Protein AF-A0A0R3XBN6-F1 (afdb_monomer_lite)

Radius of gyration: 30.68 Å; chains: 1; bounding box: 73×40×77 Å

Secondary structure (DSSP, 8-state):
--GGGSTT-EEEEEETTEEEEE-TT-----SSPEEEEEEETTTEEEEEEE----STT----TTEEE-TTS-EEEGGGSSSSS--STT-TTSTT------EEESS-----TT--EEEEEE-SSS-----BBTTT--BGGG-TT-EEEEEETTEEEEEETT-----SS---B-

Structure (mmCIF, N/CA/C/O backbone):
data_AF-A0A0R3XBN6-F1
#
_entry.id   AF-A0A0R3XBN6-F1
#
loop_
_atom_site.group_PDB
_atom_site.id
_atom_site.type_symbol
_atom_site.label_atom_id
_atom_site.label_alt_id
_atom_site.label_comp_id
_atom_site.label_asym_id
_atom_site.label_entity_id
_atom_site.label_seq_id
_atom_site.pdbx_PDB_ins_code
_atom_site.Cartn_x
_atom_site.Cartn_y
_atom_site.Cartn_z
_atom_site.occupancy
_atom_site.B_iso_or_equiv
_atom_site.auth_seq_id
_atom_site.auth_comp_id
_atom_site.auth_asym_id
_atom_site.auth_atom_id
_atom_site.pdbx_PDB_model_num
ATOM 1 N N . MET A 1 1 ? 27.732 -11.065 -41.719 1.00 61.38 1 MET A N 1
ATOM 2 C CA . MET A 1 1 ? 27.052 -10.081 -42.592 1.00 61.38 1 MET A CA 1
ATOM 3 C C . MET A 1 1 ? 27.325 -8.706 -42.017 1.00 61.38 1 MET A C 1
ATOM 5 O O . MET A 1 1 ? 27.314 -8.588 -40.798 1.00 61.38 1 MET A O 1
ATOM 9 N N . LEU A 1 2 ? 27.637 -7.702 -42.837 1.00 69.56 2 LEU A N 1
ATOM 10 C CA . LEU A 1 2 ? 27.894 -6.363 -42.306 1.00 69.56 2 LEU A CA 1
ATOM 11 C C . LEU A 1 2 ? 26.567 -5.689 -41.926 1.00 69.56 2 LEU A C 1
ATOM 13 O O . LEU A 1 2 ? 25.581 -5.818 -42.646 1.00 69.56 2 LEU A O 1
ATOM 17 N N . VAL A 1 3 ? 26.541 -4.949 -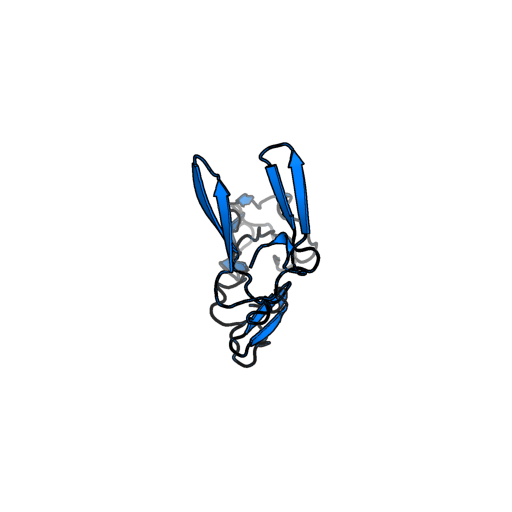40.814 1.00 76.00 3 VAL A N 1
ATOM 18 C CA . VAL A 1 3 ? 25.317 -4.302 -40.295 1.00 76.00 3 VAL A CA 1
ATOM 19 C C . VAL A 1 3 ? 24.716 -3.306 -41.297 1.00 76.00 3 VAL A C 1
ATOM 21 O O . VAL A 1 3 ? 23.505 -3.154 -41.362 1.00 76.00 3 VAL A O 1
ATOM 24 N N . ASN A 1 4 ? 25.540 -2.674 -42.139 1.00 76.44 4 ASN A N 1
ATOM 25 C CA . ASN A 1 4 ? 25.086 -1.768 -43.202 1.00 76.44 4 ASN A CA 1
ATOM 26 C C . ASN A 1 4 ? 24.445 -2.477 -44.411 1.00 76.44 4 ASN A C 1
ATOM 28 O O . ASN A 1 4 ? 23.921 -1.804 -45.294 1.00 76.44 4 ASN A O 1
ATOM 32 N N . GLN A 1 5 ? 24.524 -3.806 -44.480 1.00 81.50 5 GLN A N 1
ATOM 33 C CA . GLN A 1 5 ? 23.892 -4.628 -45.515 1.00 81.50 5 GLN A CA 1
ATOM 34 C C . GLN A 1 5 ? 22.598 -5.284 -45.011 1.00 81.50 5 GLN A C 1
ATOM 36 O O . GLN A 1 5 ? 21.861 -5.872 -45.800 1.00 81.50 5 GLN A O 1
ATOM 41 N N . ASP A 1 6 ? 22.314 -5.198 -43.710 1.00 82.00 6 ASP A N 1
ATOM 42 C CA . ASP A 1 6 ? 21.094 -5.725 -43.112 1.00 82.00 6 ASP A CA 1
ATOM 43 C C . ASP A 1 6 ? 20.013 -4.635 -43.099 1.00 82.00 6 ASP A C 1
ATOM 45 O O . ASP A 1 6 ? 20.129 -3.613 -42.426 1.00 82.00 6 ASP A O 1
ATOM 49 N N . SER A 1 7 ? 18.928 -4.877 -43.840 1.00 84.50 7 SER A N 1
ATOM 50 C CA . SER A 1 7 ? 17.794 -3.950 -43.998 1.00 84.50 7 SER A CA 1
ATOM 51 C C . SER A 1 7 ? 17.049 -3.584 -42.701 1.00 84.50 7 SER A C 1
ATOM 53 O O . SER A 1 7 ? 16.160 -2.723 -42.718 1.00 84.50 7 SER A O 1
ATOM 55 N N . ARG A 1 8 ? 17.358 -4.243 -41.577 1.00 85.06 8 ARG A N 1
ATOM 56 C CA . ARG A 1 8 ? 16.811 -3.914 -40.252 1.00 85.06 8 ARG A CA 1
ATOM 57 C C . ARG A 1 8 ? 17.529 -2.743 -39.595 1.00 85.06 8 ARG A C 1
ATOM 59 O O . ARG A 1 8 ? 16.953 -2.134 -38.696 1.00 85.06 8 ARG A O 1
ATOM 66 N N . PHE A 1 9 ? 18.743 -2.424 -40.030 1.00 87.12 9 PHE A N 1
ATOM 67 C CA . PHE A 1 9 ? 19.590 -1.426 -39.398 1.00 87.12 9 PHE A CA 1
ATOM 68 C C . PHE A 1 9 ? 19.881 -0.258 -40.334 1.00 87.12 9 PHE A C 1
ATOM 70 O O . PHE A 1 9 ? 20.082 -0.410 -41.534 1.00 87.12 9 PHE A O 1
ATOM 77 N N . VAL A 1 10 ? 19.941 0.932 -39.750 1.00 89.12 10 VAL A N 1
ATOM 78 C CA . VAL A 1 10 ? 20.394 2.162 -40.389 1.00 89.12 10 VAL A CA 1
ATOM 79 C C . VAL A 1 10 ? 21.631 2.621 -39.637 1.00 89.12 10 VAL A C 1
ATOM 81 O O . VAL A 1 10 ? 21.590 2.797 -38.421 1.00 89.12 10 VAL A O 1
ATOM 84 N N . VAL A 1 11 ? 22.738 2.795 -40.353 1.00 88.31 11 VAL A N 1
ATOM 85 C CA . VAL A 1 11 ? 24.016 3.213 -39.770 1.00 88.31 11 VAL A CA 1
ATOM 86 C C . VAL A 1 11 ? 24.262 4.675 -40.120 1.00 88.31 11 VAL A C 1
ATOM 88 O O . VAL A 1 11 ? 24.395 5.009 -41.295 1.00 88.31 11 VAL A O 1
ATOM 91 N N . ASN A 1 12 ? 24.354 5.536 -39.108 1.00 87.25 12 ASN A N 1
ATOM 92 C CA . ASN A 1 12 ? 24.669 6.950 -39.267 1.00 87.25 12 ASN A CA 1
ATOM 93 C C . ASN A 1 12 ? 26.053 7.263 -38.683 1.00 87.25 12 ASN A C 1
ATOM 95 O O . ASN A 1 12 ? 26.341 6.916 -37.540 1.00 87.25 12 ASN A O 1
ATOM 99 N N . ARG A 1 13 ? 26.920 7.926 -39.451 1.00 86.31 13 ARG A N 1
ATOM 100 C CA . ARG A 1 13 ? 28.266 8.319 -39.005 1.00 86.31 13 ARG A CA 1
ATOM 101 C C . ARG A 1 13 ? 28.253 9.802 -38.679 1.00 86.31 13 ARG A C 1
ATOM 103 O O . ARG A 1 13 ? 28.305 10.627 -39.582 1.00 86.31 13 ARG A O 1
ATOM 110 N N . LEU A 1 14 ? 28.138 10.124 -37.394 1.00 80.50 14 LEU A N 1
ATOM 111 C CA . LEU A 1 14 ? 28.003 11.508 -36.942 1.00 80.50 14 LEU A CA 1
ATOM 112 C C . LEU A 1 14 ? 29.334 12.263 -37.050 1.00 80.50 14 LEU A C 1
ATOM 114 O O . LEU A 1 14 ? 29.350 13.417 -37.475 1.00 80.50 14 LEU A O 1
ATOM 118 N N . ARG A 1 15 ? 30.444 11.615 -36.668 1.00 85.06 15 ARG A N 1
ATOM 119 C CA . ARG A 1 15 ? 31.809 12.173 -36.656 1.00 85.06 15 ARG A CA 1
ATOM 120 C C . ARG A 1 15 ? 32.847 11.060 -36.850 1.00 85.06 15 ARG A C 1
ATOM 122 O O . ARG A 1 15 ? 32.518 9.875 -36.838 1.00 85.06 15 ARG A O 1
ATOM 129 N N . THR A 1 16 ? 34.116 11.420 -37.028 1.00 79.62 16 THR A N 1
ATOM 130 C CA . THR A 1 16 ? 35.230 10.461 -37.102 1.00 79.62 16 THR A CA 1
ATOM 131 C C . THR A 1 16 ? 35.314 9.632 -35.816 1.00 79.62 16 THR A C 1
ATOM 133 O O . THR A 1 16 ? 35.493 10.182 -34.737 1.00 79.62 16 THR A O 1
ATOM 136 N N . GLY A 1 17 ? 35.175 8.308 -35.935 1.00 74.38 17 GLY A N 1
ATOM 137 C CA . GLY A 1 17 ? 35.202 7.374 -34.799 1.00 74.38 17 GLY A CA 1
ATOM 138 C C . GLY A 1 17 ? 33.850 7.134 -34.115 1.00 74.38 17 GLY A C 1
ATOM 139 O O . GLY A 1 17 ? 33.748 6.214 -33.312 1.00 74.38 17 GLY A O 1
ATOM 140 N N . GLU A 1 18 ? 32.803 7.885 -34.470 1.00 79.25 18 GLU A N 1
ATOM 141 C CA . GLU A 1 18 ? 31.473 7.753 -33.871 1.00 79.25 18 GLU A CA 1
ATOM 142 C C . GLU A 1 18 ? 30.442 7.313 -34.916 1.00 79.25 18 GLU A C 1
ATOM 144 O O . GLU A 1 18 ? 30.216 7.972 -35.937 1.00 79.25 18 GLU A O 1
ATOM 149 N N . MET A 1 19 ? 29.793 6.181 -34.651 1.00 80.44 19 MET A N 1
ATOM 150 C CA . MET A 1 19 ? 28.703 5.671 -35.471 1.00 80.44 19 MET A CA 1
ATOM 151 C C . MET A 1 19 ? 27.520 5.274 -34.596 1.00 80.44 19 MET A C 1
ATOM 153 O O . MET A 1 19 ? 27.689 4.669 -33.540 1.00 80.44 19 MET A O 1
ATOM 157 N N . VAL A 1 20 ? 26.321 5.594 -35.068 1.00 85.38 20 VAL A N 1
ATOM 158 C CA . VAL A 1 20 ? 25.052 5.239 -34.441 1.00 85.38 20 VAL A CA 1
ATOM 159 C C . VAL A 1 20 ? 24.365 4.212 -35.323 1.00 85.38 20 VAL A C 1
ATOM 161 O O . VAL A 1 20 ? 24.181 4.433 -36.520 1.00 85.38 20 VAL A O 1
ATOM 164 N N . ILE A 1 21 ? 24.001 3.081 -34.731 1.00 87.12 21 ILE A N 1
ATOM 165 C CA . ILE A 1 21 ? 23.272 2.007 -35.399 1.00 87.12 21 ILE A CA 1
ATOM 166 C C . ILE A 1 21 ? 21.851 2.018 -34.842 1.00 87.12 21 ILE A C 1
ATOM 168 O O . ILE A 1 21 ? 21.649 1.790 -33.652 1.00 87.12 21 ILE A O 1
ATOM 172 N N . THR A 1 22 ? 20.872 2.263 -35.706 1.00 85.00 22 THR A N 1
ATOM 173 C CA . THR A 1 22 ? 19.458 2.354 -35.330 1.00 85.00 22 THR A CA 1
ATOM 174 C C . THR A 1 22 ? 18.670 1.248 -36.012 1.00 85.00 22 THR A C 1
ATOM 176 O O . THR A 1 22 ? 18.827 1.033 -37.209 1.00 85.00 22 THR A O 1
ATOM 179 N N . ALA A 1 23 ? 17.777 0.577 -35.284 1.00 87.06 23 ALA A N 1
ATOM 180 C CA . ALA A 1 23 ? 16.785 -0.329 -35.862 1.00 87.06 23 ALA A CA 1
ATOM 181 C C . ALA A 1 23 ? 15.410 0.370 -35.898 1.00 87.06 23 ALA A C 1
ATOM 183 O O . ALA A 1 23 ? 14.648 0.262 -34.938 1.00 87.06 23 ALA A O 1
ATOM 184 N N . PRO A 1 24 ? 15.072 1.129 -36.961 1.00 83.38 24 PRO A N 1
ATOM 185 C CA . PRO A 1 24 ? 13.916 2.038 -36.960 1.00 83.38 24 PRO A CA 1
ATOM 186 C C . PRO A 1 24 ? 12.559 1.329 -36.875 1.00 83.38 24 PRO A C 1
ATOM 188 O O . PRO A 1 24 ? 11.577 1.929 -36.456 1.00 83.38 24 PRO A O 1
ATOM 191 N N . ARG A 1 25 ? 12.496 0.053 -37.268 1.00 83.81 25 ARG A N 1
ATOM 192 C CA . ARG A 1 25 ? 11.290 -0.787 -37.177 1.00 83.81 25 ARG A CA 1
ATOM 193 C C . ARG A 1 25 ? 11.339 -1.755 -35.991 1.00 83.81 25 ARG A C 1
ATOM 195 O O . ARG A 1 25 ? 10.543 -2.686 -35.929 1.00 83.81 25 ARG A O 1
ATOM 202 N N . GLY A 1 26 ? 12.290 -1.554 -35.079 1.00 75.81 26 GLY A N 1
ATOM 203 C CA . GLY A 1 26 ? 12.612 -2.514 -34.036 1.00 75.81 26 GLY A CA 1
ATOM 204 C C . GLY A 1 26 ? 13.298 -3.764 -34.586 1.00 75.81 26 GLY A C 1
ATOM 205 O O . GLY A 1 26 ? 13.528 -3.920 -35.788 1.00 75.81 26 GLY A O 1
ATOM 206 N N . LEU A 1 27 ? 13.654 -4.658 -33.673 1.00 81.69 27 LEU A N 1
ATOM 207 C CA . LEU A 1 27 ? 14.233 -5.954 -33.987 1.00 81.69 27 LEU A CA 1
ATOM 208 C C . LEU A 1 27 ? 13.232 -7.047 -33.618 1.00 81.69 27 LEU A C 1
ATOM 210 O O . LEU A 1 27 ? 12.520 -6.897 -32.623 1.00 81.69 27 LEU A O 1
ATOM 214 N N . PRO A 1 28 ? 13.160 -8.138 -34.400 1.00 74.12 28 PRO A N 1
ATOM 215 C CA . PRO A 1 28 ? 12.353 -9.277 -34.009 1.00 74.12 28 PRO A CA 1
ATOM 216 C C . PRO A 1 28 ? 12.866 -9.795 -32.670 1.00 74.12 28 PRO A C 1
ATOM 218 O O . PRO A 1 28 ? 14.074 -9.831 -32.421 1.00 74.12 28 PRO A O 1
ATOM 221 N N . ALA A 1 29 ? 11.936 -10.175 -31.811 1.00 68.62 29 ALA A N 1
ATOM 222 C CA . ALA A 1 29 ? 12.279 -10.824 -30.569 1.00 68.62 29 ALA A CA 1
ATOM 223 C C . ALA A 1 29 ? 12.864 -12.210 -30.838 1.00 68.62 29 ALA A C 1
ATOM 225 O O . ALA A 1 29 ? 12.328 -12.969 -31.642 1.00 68.62 29 ALA A O 1
ATOM 226 N N . GLN A 1 30 ? 13.976 -12.501 -30.174 1.00 65.31 30 GLN A N 1
ATOM 227 C CA . GLN A 1 30 ? 14.747 -13.725 -30.339 1.00 65.31 30 GLN A CA 1
ATOM 228 C C . GLN A 1 30 ? 15.108 -14.256 -28.952 1.00 65.31 30 GLN A C 1
ATOM 230 O O . GLN A 1 30 ? 15.420 -13.482 -28.046 1.00 65.31 30 GLN A O 1
ATOM 235 N N . ASN A 1 31 ? 15.099 -15.580 -28.786 1.00 58.53 31 ASN A N 1
ATOM 236 C CA . ASN A 1 31 ? 15.528 -16.214 -27.533 1.00 58.53 31 ASN A CA 1
ATOM 237 C C . ASN A 1 31 ? 17.047 -16.116 -27.311 1.00 58.53 31 ASN A C 1
ATOM 239 O O . ASN A 1 31 ? 17.517 -16.296 -26.190 1.00 58.53 31 ASN A O 1
ATOM 243 N N . GLU A 1 32 ? 17.803 -15.802 -28.362 1.00 72.56 32 GLU A N 1
ATOM 244 C CA . GLU A 1 32 ? 19.254 -15.646 -28.335 1.00 72.56 32 GLU A CA 1
ATOM 245 C C . GLU A 1 32 ? 19.644 -14.185 -28.574 1.00 72.56 32 GLU A C 1
ATOM 247 O O . GLU A 1 32 ? 18.996 -13.460 -29.336 1.00 72.56 32 GLU A O 1
ATOM 252 N N . ALA A 1 33 ? 20.708 -13.737 -27.903 1.00 75.94 33 ALA A N 1
ATOM 253 C CA . ALA A 1 33 ? 21.194 -12.371 -28.036 1.00 75.94 33 ALA A CA 1
ATOM 254 C C . ALA A 1 33 ? 21.837 -12.162 -29.414 1.00 75.94 33 ALA A C 1
ATOM 256 O O . ALA A 1 33 ? 22.743 -12.894 -29.809 1.00 75.94 33 ALA A O 1
ATOM 257 N N . LEU A 1 34 ? 21.414 -11.116 -30.121 1.00 81.94 34 LEU A N 1
ATOM 258 C CA . LEU A 1 34 ? 22.080 -10.662 -31.333 1.00 81.94 34 LEU A CA 1
ATOM 259 C C . LEU A 1 34 ? 23.409 -10.002 -30.956 1.00 81.94 34 LEU A C 1
ATOM 261 O O . LEU A 1 34 ? 23.428 -9.026 -30.209 1.00 81.94 34 LEU A O 1
ATOM 265 N N . LEU A 1 35 ? 24.515 -10.506 -31.491 1.00 82.25 35 LEU A N 1
ATOM 266 C CA . LEU A 1 35 ? 25.844 -9.947 -31.262 1.00 82.25 35 LEU A CA 1
ATOM 267 C C . LEU A 1 35 ? 26.222 -9.007 -32.411 1.00 82.25 35 LEU A C 1
ATOM 269 O O . LEU A 1 35 ? 26.170 -9.391 -33.579 1.00 82.25 35 LEU A O 1
ATOM 273 N N . ILE A 1 36 ? 26.599 -7.774 -32.080 1.00 85.38 36 ILE A N 1
ATOM 274 C CA . ILE A 1 36 ? 27.092 -6.768 -33.023 1.00 85.38 36 ILE A CA 1
ATOM 275 C C . ILE A 1 36 ? 28.571 -6.534 -32.737 1.00 85.38 36 ILE A C 1
ATOM 277 O O . ILE A 1 36 ? 28.934 -6.054 -31.664 1.00 85.38 36 ILE A O 1
ATOM 281 N N . GLU A 1 37 ? 29.420 -6.851 -33.708 1.00 84.06 37 GLU A N 1
ATOM 282 C CA . GLU A 1 37 ? 30.865 -6.669 -33.603 1.00 84.06 37 GLU A CA 1
ATOM 283 C C . GLU A 1 37 ? 31.299 -5.327 -34.203 1.00 84.06 37 GLU A C 1
ATOM 285 O O . GLU A 1 37 ? 31.062 -5.028 -35.375 1.00 84.06 37 GLU A O 1
ATOM 290 N N . CYS A 1 38 ? 31.979 -4.525 -33.393 1.00 82.62 38 CYS A N 1
ATOM 291 C CA . CYS A 1 38 ? 32.638 -3.289 -33.783 1.00 82.62 38 CYS A CA 1
ATOM 292 C C . CYS A 1 38 ? 34.145 -3.541 -33.862 1.00 82.62 38 CYS A C 1
ATOM 294 O O . CYS A 1 38 ? 34.788 -3.796 -32.844 1.00 82.62 38 CYS A O 1
ATOM 296 N N . PHE A 1 39 ? 34.716 -3.466 -35.063 1.00 83.56 39 PHE A N 1
ATOM 297 C CA . PHE A 1 39 ? 36.147 -3.665 -35.282 1.00 83.56 39 PHE A CA 1
ATOM 298 C C . PHE A 1 39 ? 36.907 -2.334 -35.283 1.00 83.56 39 PHE A C 1
ATOM 300 O O . PHE A 1 39 ? 36.620 -1.456 -36.101 1.00 83.56 39 PHE A O 1
ATOM 307 N N . PHE A 1 40 ? 37.908 -2.212 -34.408 1.00 79.38 40 PHE A N 1
ATOM 308 C CA . PHE A 1 40 ? 38.837 -1.087 -34.364 1.00 79.38 40 PHE A CA 1
ATOM 309 C C . PHE A 1 40 ? 40.225 -1.571 -34.813 1.00 79.38 40 PHE A C 1
ATOM 311 O O . PHE A 1 40 ? 40.828 -2.383 -34.108 1.00 79.38 40 PHE A O 1
ATOM 318 N N . PRO A 1 41 ? 40.769 -1.079 -35.946 1.00 77.25 41 PRO A N 1
ATOM 319 C CA . PRO A 1 41 ? 42.004 -1.604 -36.541 1.00 77.25 41 PRO A CA 1
ATOM 320 C C . PRO A 1 41 ? 43.201 -1.683 -35.585 1.00 77.25 41 PRO A C 1
ATOM 322 O O . PRO A 1 41 ? 44.021 -2.586 -35.714 1.00 77.25 41 PRO A O 1
ATOM 325 N N . ASN A 1 42 ? 43.270 -0.766 -34.615 1.00 80.50 42 ASN A N 1
ATOM 326 C CA . ASN A 1 42 ? 44.387 -0.641 -33.676 1.00 80.50 42 ASN A CA 1
ATOM 327 C C . ASN A 1 42 ? 44.036 -1.046 -32.230 1.00 80.50 42 ASN A C 1
ATOM 329 O O . ASN A 1 42 ? 44.928 -1.134 -31.395 1.00 80.50 42 ASN A O 1
ATOM 333 N N . GLU A 1 43 ? 42.757 -1.271 -31.914 1.00 78.69 43 GLU A N 1
ATOM 334 C CA . GLU A 1 43 ? 42.266 -1.457 -30.530 1.00 78.69 43 GLU A CA 1
ATOM 335 C C . GLU A 1 43 ? 41.492 -2.778 -30.334 1.00 78.69 43 GLU A C 1
ATOM 337 O O . GLU A 1 43 ? 41.020 -3.100 -29.232 1.00 78.69 43 GLU A O 1
ATOM 342 N N . GLY A 1 44 ? 41.384 -3.566 -31.409 1.00 80.25 44 GLY A N 1
ATOM 343 C CA . GLY A 1 44 ? 40.714 -4.860 -31.444 1.00 80.25 44 GLY A CA 1
ATOM 344 C C . GLY A 1 44 ? 39.202 -4.760 -31.644 1.00 80.25 44 GLY A C 1
ATOM 345 O O . GLY A 1 44 ? 38.651 -3.713 -31.978 1.00 80.25 44 GLY A O 1
ATOM 346 N N . THR A 1 45 ? 38.511 -5.879 -31.449 1.00 83.75 45 THR A N 1
ATOM 347 C CA . THR A 1 45 ? 37.053 -5.961 -31.607 1.00 83.75 45 THR A CA 1
ATOM 348 C C . THR A 1 45 ? 36.350 -5.679 -30.278 1.00 83.75 45 THR A C 1
ATOM 350 O O . THR A 1 45 ? 36.833 -6.048 -29.204 1.00 83.75 45 THR A O 1
ATOM 353 N N . ARG A 1 46 ? 35.196 -5.017 -30.332 1.00 84.81 46 ARG A N 1
ATOM 354 C CA . ARG A 1 46 ? 34.241 -4.886 -29.223 1.00 84.81 46 ARG A CA 1
ATOM 355 C C . ARG A 1 46 ? 32.905 -5.470 -29.653 1.00 84.81 46 ARG A C 1
ATOM 357 O O . ARG A 1 46 ? 32.539 -5.344 -30.815 1.00 84.81 46 ARG A O 1
ATOM 364 N N . ILE A 1 47 ? 32.186 -6.097 -28.730 1.00 82.69 47 ILE A N 1
ATOM 365 C CA . ILE A 1 47 ? 30.923 -6.777 -29.030 1.00 82.69 47 ILE A CA 1
ATOM 366 C C . ILE A 1 47 ? 29.815 -6.150 -28.193 1.00 82.69 47 ILE A C 1
ATOM 368 O O . ILE A 1 47 ? 29.932 -6.069 -26.972 1.00 82.69 47 ILE A O 1
ATOM 372 N N . ALA A 1 48 ? 28.742 -5.722 -28.849 1.00 80.56 48 ALA A N 1
ATOM 373 C CA . ALA A 1 48 ? 27.495 -5.332 -28.207 1.00 80.56 48 ALA A CA 1
ATOM 374 C C . ALA A 1 48 ? 26.489 -6.486 -28.310 1.00 80.56 48 ALA A C 1
ATOM 376 O O . ALA A 1 48 ? 26.248 -6.999 -29.402 1.00 80.56 48 ALA A O 1
ATOM 377 N N . SER A 1 49 ? 25.900 -6.900 -27.187 1.00 81.69 49 SER A N 1
ATOM 378 C CA . SER A 1 49 ? 24.859 -7.930 -27.139 1.00 81.69 49 SER A CA 1
ATOM 379 C C . SER A 1 49 ? 23.472 -7.296 -27.023 1.00 81.69 49 SER A C 1
ATOM 381 O O . SER A 1 49 ? 23.190 -6.518 -26.114 1.00 81.69 49 SER A O 1
ATOM 383 N N . VAL A 1 50 ? 22.588 -7.629 -27.960 1.00 78.12 50 VAL A N 1
ATOM 384 C CA . VAL A 1 50 ? 21.229 -7.091 -28.056 1.00 78.12 50 VAL A CA 1
ATOM 385 C C . VAL A 1 50 ? 20.240 -8.246 -27.951 1.00 78.12 50 VAL A C 1
ATOM 387 O O . VAL A 1 50 ? 20.025 -8.987 -28.907 1.00 78.12 50 VAL A O 1
ATOM 390 N N . LEU A 1 51 ? 19.634 -8.416 -26.777 1.00 74.38 51 LEU A N 1
ATOM 391 C CA . LEU A 1 51 ? 18.577 -9.402 -26.552 1.00 74.38 51 LEU A CA 1
ATOM 392 C C . LEU A 1 51 ? 17.215 -8.709 -26.588 1.00 74.38 51 LEU A C 1
ATOM 394 O O . LEU A 1 51 ? 16.942 -7.831 -25.771 1.00 74.38 51 LEU A O 1
ATOM 398 N N . ILE A 1 52 ? 16.346 -9.139 -27.500 1.00 74.56 52 ILE A N 1
ATOM 399 C CA . ILE A 1 52 ? 14.979 -8.629 -27.602 1.00 74.56 52 ILE A CA 1
ATOM 400 C C . ILE A 1 52 ? 14.035 -9.729 -27.141 1.00 74.56 52 ILE A C 1
ATOM 402 O O . ILE A 1 52 ? 13.844 -10.722 -27.836 1.00 74.56 52 ILE A O 1
ATOM 406 N N . LYS A 1 53 ? 13.448 -9.558 -25.958 1.00 68.75 53 LYS A N 1
ATOM 407 C CA . LYS A 1 53 ? 12.432 -10.478 -25.447 1.00 68.75 53 LYS A CA 1
ATOM 408 C C . LYS A 1 53 ? 11.076 -10.090 -26.026 1.00 68.75 53 LYS A C 1
ATOM 410 O O . LYS A 1 53 ? 10.670 -8.935 -25.925 1.00 68.75 53 LYS A O 1
ATOM 415 N N . THR A 1 54 ? 10.365 -11.051 -26.613 1.00 55.94 54 THR A N 1
ATOM 416 C CA . THR A 1 54 ? 8.948 -10.879 -26.943 1.00 55.94 54 THR A CA 1
ATOM 417 C C . THR A 1 54 ? 8.211 -10.636 -25.634 1.00 55.94 54 THR A C 1
ATOM 419 O O . THR A 1 54 ? 8.217 -11.499 -24.759 1.00 55.94 54 THR A O 1
ATOM 422 N N . THR A 1 55 ? 7.474 -9.537 -25.528 1.00 57.97 55 THR A N 1
ATOM 423 C CA . THR A 1 55 ? 6.366 -9.431 -24.565 1.00 57.97 55 THR A CA 1
ATOM 424 C C . THR A 1 55 ? 5.203 -10.381 -24.911 1.00 57.97 55 THR A C 1
ATOM 426 O O . THR A 1 55 ? 4.224 -10.454 -24.185 1.00 57.97 55 THR A O 1
ATOM 429 N N . ALA A 1 56 ? 5.325 -11.208 -25.957 1.00 51.66 56 ALA A N 1
ATOM 430 C CA . ALA A 1 56 ? 4.451 -12.346 -26.274 1.00 51.66 56 ALA A CA 1
ATOM 431 C C . ALA A 1 56 ? 4.780 -13.617 -25.454 1.00 51.66 56 ALA A C 1
ATOM 433 O O . ALA A 1 5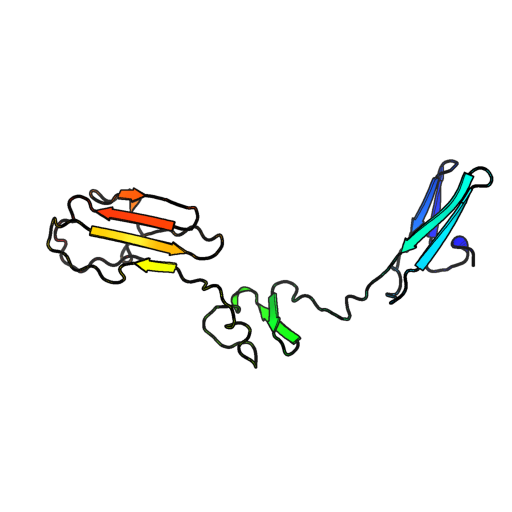6 ? 4.856 -14.723 -25.977 1.00 51.66 56 ALA A O 1
ATOM 434 N N . GLY A 1 57 ? 5.005 -13.436 -24.156 1.00 50.53 57 GLY A N 1
ATOM 435 C CA . GLY A 1 57 ? 5.088 -14.508 -23.154 1.00 50.53 57 GLY A CA 1
ATOM 436 C C . GLY A 1 57 ? 4.663 -14.052 -21.756 1.00 50.53 57 GLY A C 1
ATOM 437 O O . GLY A 1 57 ? 4.537 -14.862 -20.843 1.00 50.53 57 GLY A O 1
ATOM 438 N N . VAL A 1 58 ? 4.416 -12.754 -21.591 1.00 48.88 58 VAL A N 1
ATOM 439 C CA . VAL A 1 58 ? 3.836 -12.131 -20.410 1.00 48.88 58 VAL A CA 1
ATOM 440 C C . VAL A 1 58 ? 3.171 -10.876 -20.959 1.00 48.88 58 VAL A C 1
ATOM 442 O O . VAL A 1 58 ? 3.878 -9.922 -21.257 1.00 48.88 58 VAL A O 1
ATOM 445 N N . ILE A 1 59 ? 1.849 -10.879 -21.150 1.00 53.66 59 ILE A N 1
ATOM 446 C CA . ILE A 1 59 ? 1.104 -9.619 -21.084 1.00 53.66 59 ILE A CA 1
ATOM 447 C C . ILE A 1 59 ? 1.184 -9.272 -19.599 1.00 53.66 59 ILE A C 1
ATOM 449 O O . ILE A 1 59 ? 0.556 -9.972 -18.800 1.00 53.66 59 ILE A O 1
ATOM 453 N N . PRO A 1 60 ? 2.019 -8.308 -19.170 1.00 58.00 60 PRO A N 1
ATOM 454 C CA . PRO A 1 60 ? 1.841 -7.784 -17.832 1.00 58.00 60 PRO A CA 1
ATOM 455 C C . PRO A 1 60 ? 0.457 -7.152 -17.882 1.00 58.00 60 PRO A C 1
ATOM 457 O O . PRO A 1 60 ? 0.163 -6.410 -18.822 1.00 58.00 60 PRO A O 1
ATOM 460 N N . CYS A 1 61 ? -0.425 -7.509 -16.955 1.00 66.62 61 CYS A N 1
ATOM 461 C CA . CYS A 1 61 ? -1.700 -6.824 -16.850 1.00 66.62 61 CYS A CA 1
ATOM 462 C C . CYS A 1 61 ? -1.361 -5.331 -16.724 1.00 66.62 61 CYS A C 1
ATOM 464 O O . CYS A 1 61 ? -0.748 -4.938 -15.733 1.00 66.62 61 CYS A O 1
ATOM 466 N N . LEU A 1 62 ? -1.625 -4.556 -17.791 1.00 61.50 62 LEU A N 1
ATOM 467 C CA . LEU A 1 62 ? -1.050 -3.217 -18.008 1.00 61.50 62 LEU A CA 1
ATOM 468 C C . LEU A 1 62 ? -1.268 -2.307 -16.793 1.00 61.50 62 LEU A C 1
ATOM 470 O O . LEU A 1 62 ? -0.409 -1.491 -16.498 1.00 61.50 62 LEU A O 1
ATOM 474 N N . GLU A 1 63 ? -2.373 -2.536 -16.080 1.00 58.03 63 GLU A N 1
ATOM 475 C CA . GLU A 1 63 ? -2.769 -1.912 -14.816 1.00 58.03 63 GLU A CA 1
ATOM 476 C C . GLU A 1 63 ? -3.516 -2.955 -13.939 1.00 58.03 63 GLU A C 1
ATOM 478 O O . GLU A 1 63 ? -4.671 -2.754 -13.557 1.00 58.03 63 GLU A O 1
ATOM 483 N N . GLY A 1 64 ? -2.941 -4.146 -13.698 1.00 69.56 64 GLY A N 1
ATOM 484 C CA . GLY A 1 64 ? -3.718 -5.240 -13.087 1.00 69.56 64 GLY A CA 1
ATOM 485 C C . GLY A 1 64 ? -2.956 -6.375 -12.406 1.00 69.56 64 GLY A C 1
ATOM 486 O O . GLY A 1 64 ? -1.727 -6.413 -12.390 1.00 69.56 64 GLY A O 1
ATOM 487 N N . PHE A 1 65 ? -3.714 -7.323 -11.852 1.00 77.25 65 PHE A N 1
ATOM 488 C CA . PHE A 1 65 ? -3.206 -8.550 -11.236 1.00 77.25 65 PHE A CA 1
ATOM 489 C C . PHE A 1 65 ? -3.442 -9.752 -12.155 1.00 77.25 65 PHE A C 1
ATOM 491 O O . PHE A 1 65 ? -4.473 -9.847 -12.822 1.00 77.25 65 PHE A O 1
ATOM 498 N N . ARG A 1 66 ? -2.468 -10.668 -12.198 1.00 81.62 66 ARG A N 1
ATOM 499 C CA . ARG A 1 66 ? -2.518 -11.875 -13.027 1.00 81.62 66 ARG A CA 1
ATOM 500 C C . ARG A 1 66 ? -2.867 -13.089 -12.170 1.00 81.62 66 ARG A C 1
ATOM 502 O O . ARG A 1 66 ? -2.093 -13.454 -11.287 1.00 81.62 66 ARG A O 1
ATOM 509 N N . CYS A 1 67 ? -3.981 -13.730 -12.495 1.00 83.06 67 CYS A N 1
ATOM 510 C CA . CYS A 1 67 ? -4.428 -14.982 -11.893 1.00 83.06 67 CYS A CA 1
ATOM 511 C C . CYS A 1 67 ? -3.536 -16.164 -12.323 1.00 83.06 67 CYS A C 1
ATOM 513 O O . CYS A 1 67 ? -2.764 -16.059 -13.287 1.00 83.06 67 CYS A O 1
ATOM 515 N N . SER A 1 68 ? -3.635 -17.315 -11.647 1.00 80.56 68 SER A N 1
ATOM 516 C CA . SER A 1 68 ? -2.789 -18.477 -11.982 1.00 80.56 68 SER A CA 1
ATOM 517 C C . SER A 1 68 ? -3.126 -19.100 -13.343 1.00 80.56 68 SER A C 1
ATOM 519 O O . SER A 1 68 ? -2.238 -19.621 -14.021 1.00 80.56 68 SER A O 1
ATOM 521 N N . ASP A 1 69 ? -4.380 -18.972 -13.781 1.00 77.75 69 ASP A N 1
ATOM 522 C CA . ASP A 1 69 ? -4.873 -19.384 -15.100 1.00 77.75 69 ASP A CA 1
ATOM 523 C C . ASP A 1 69 ? -4.414 -18.449 -16.237 1.00 77.75 69 ASP A C 1
ATOM 525 O O . ASP A 1 69 ? -4.607 -18.738 -17.418 1.00 77.75 69 ASP A O 1
ATOM 529 N N . GLY A 1 70 ? -3.757 -17.338 -15.890 1.00 74.88 70 GLY A N 1
ATOM 530 C CA . GLY A 1 70 ? -3.248 -16.347 -16.826 1.00 74.88 70 GLY A CA 1
ATOM 531 C C . GLY A 1 70 ? -4.246 -15.259 -17.209 1.00 74.88 70 GLY A C 1
ATOM 532 O O . GLY A 1 70 ? -3.877 -14.393 -18.006 1.00 74.88 70 GLY A O 1
ATOM 533 N N . SER A 1 71 ? -5.456 -15.266 -16.643 1.00 80.44 71 SER A N 1
ATOM 534 C CA . SER A 1 71 ? -6.395 -14.154 -16.771 1.00 80.44 71 SER A CA 1
ATOM 535 C C . SER A 1 71 ? -5.881 -12.906 -16.038 1.00 80.44 71 SER A C 1
ATOM 537 O O . SER A 1 71 ? -5.080 -12.984 -15.101 1.00 80.44 71 SER A O 1
ATOM 539 N N . CYS A 1 72 ? -6.297 -11.734 -16.522 1.00 82.19 72 CYS A N 1
ATOM 540 C CA . CYS A 1 72 ? -5.976 -10.448 -15.915 1.00 82.19 72 CYS A CA 1
ATOM 541 C C . CYS A 1 72 ? -7.240 -9.843 -15.324 1.00 82.19 72 CYS A C 1
ATOM 543 O O . CYS A 1 72 ? -8.243 -9.693 -16.022 1.00 82.19 72 CYS A O 1
ATOM 545 N N . ILE A 1 73 ? -7.135 -9.427 -14.073 1.00 79.94 73 ILE A N 1
ATOM 546 C CA . ILE A 1 73 ? -8.127 -8.603 -13.395 1.00 79.94 73 ILE A CA 1
ATOM 547 C C . ILE A 1 73 ? -7.529 -7.224 -13.135 1.00 79.94 73 ILE A C 1
ATOM 549 O O . ILE A 1 73 ? -6.309 -7.030 -13.183 1.00 79.94 73 ILE A O 1
ATOM 553 N N . SER A 1 74 ? -8.385 -6.248 -12.871 1.00 77.62 74 SER A N 1
ATOM 554 C CA . SER A 1 74 ? -7.932 -4.905 -12.520 1.00 77.62 74 SER A CA 1
ATOM 555 C C . SER A 1 74 ? -7.195 -4.916 -11.180 1.00 77.62 74 SER A C 1
ATOM 557 O O . SER A 1 74 ? -7.452 -5.756 -10.324 1.00 77.62 74 SER A O 1
ATOM 559 N N . SER A 1 75 ? -6.294 -3.962 -10.957 1.00 70.31 75 SER A N 1
ATOM 560 C CA . SER A 1 75 ? -5.543 -3.868 -9.695 1.00 70.31 75 SER A CA 1
ATOM 561 C C . SER A 1 75 ? -6.445 -3.705 -8.463 1.00 70.31 75 SER A C 1
ATOM 563 O O . SER A 1 75 ? -6.117 -4.225 -7.402 1.00 70.31 75 SER A O 1
ATOM 565 N N . TRP A 1 76 ? -7.597 -3.043 -8.620 1.00 66.69 76 TRP A N 1
ATOM 566 C CA . TRP A 1 76 ? -8.613 -2.862 -7.576 1.00 66.69 76 TRP A CA 1
ATOM 567 C C . TRP A 1 76 ? -9.452 -4.113 -7.287 1.00 66.69 76 TRP A C 1
ATOM 569 O O . TRP A 1 76 ? -10.122 -4.138 -6.268 1.00 66.69 76 TRP A O 1
ATOM 579 N N . GLN A 1 77 ? -9.410 -5.123 -8.160 1.00 77.06 77 GLN A N 1
ATOM 580 C CA . GLN A 1 77 ? -10.107 -6.408 -7.994 1.00 77.06 77 GLN A CA 1
ATOM 581 C C . GLN A 1 77 ? -9.278 -7.424 -7.200 1.00 77.06 77 GLN A C 1
ATOM 583 O O . GLN A 1 77 ? -9.676 -8.563 -7.024 1.00 77.06 77 GLN A O 1
ATOM 588 N N . ARG A 1 78 ? -8.070 -7.051 -6.771 1.00 78.75 78 ARG A N 1
ATOM 589 C CA . ARG A 1 78 ? -7.245 -7.894 -5.913 1.00 78.75 78 ARG A CA 1
ATOM 590 C C . ARG A 1 78 ? -7.521 -7.537 -4.456 1.00 78.75 78 ARG A C 1
ATOM 592 O O . ARG A 1 78 ? -7.327 -6.379 -4.085 1.00 78.75 78 ARG A O 1
ATOM 599 N N . CYS A 1 79 ? -7.843 -8.523 -3.623 1.00 74.50 79 CYS A N 1
ATOM 600 C CA . CYS A 1 79 ? -8.177 -8.337 -2.209 1.00 74.50 79 CYS A CA 1
ATOM 601 C C . CYS A 1 79 ? -9.430 -7.475 -1.980 1.00 74.50 79 CYS A C 1
ATOM 603 O O . CYS A 1 79 ? -9.496 -6.753 -0.980 1.00 74.50 79 CYS A O 1
ATOM 605 N N . ASP A 1 80 ? -10.394 -7.514 -2.902 1.00 73.75 80 ASP A N 1
ATOM 606 C CA . ASP A 1 80 ? -11.645 -6.751 -2.810 1.00 73.75 80 ASP A CA 1
ATOM 607 C C . ASP A 1 80 ? -12.771 -7.541 -2.113 1.00 73.75 80 ASP A C 1
ATOM 609 O O . ASP A 1 80 ? -13.861 -7.016 -1.865 1.00 73.75 80 ASP A O 1
ATOM 613 N N . GLY A 1 81 ? -12.487 -8.792 -1.733 1.00 69.31 81 GLY A N 1
ATOM 614 C CA . GLY A 1 81 ? -13.422 -9.695 -1.075 1.00 69.31 81 GLY A CA 1
ATOM 615 C C . GLY A 1 81 ? -14.360 -10.430 -2.036 1.00 69.31 81 GLY A C 1
ATOM 616 O O . GLY A 1 81 ? -15.231 -11.169 -1.565 1.00 69.31 81 GLY A O 1
ATOM 617 N N . GLN A 1 82 ? -14.206 -10.260 -3.353 1.00 77.31 82 GLN A N 1
ATOM 618 C CA . GLN A 1 82 ? -14.895 -11.029 -4.383 1.00 77.31 82 GLN A CA 1
ATOM 619 C C . GLN A 1 82 ? -13.907 -11.915 -5.136 1.00 77.31 82 GLN A C 1
ATOM 621 O O . GLN A 1 82 ? -12.830 -11.502 -5.529 1.00 77.31 82 GLN A O 1
ATOM 626 N N . VAL A 1 83 ? -14.302 -13.161 -5.391 1.00 81.56 83 VAL A N 1
ATOM 627 C CA . VAL A 1 83 ? -13.498 -14.066 -6.216 1.00 81.56 83 VAL A CA 1
ATOM 628 C C . VAL A 1 83 ? -13.677 -13.674 -7.684 1.00 81.56 83 VAL A C 1
ATOM 630 O O . VAL A 1 83 ? -14.704 -13.979 -8.297 1.00 81.56 83 VAL A O 1
ATOM 633 N N . ASN A 1 84 ? -12.696 -12.973 -8.244 1.00 82.56 84 ASN A N 1
ATOM 634 C CA . ASN A 1 84 ? -12.607 -12.607 -9.654 1.00 82.56 84 ASN A CA 1
ATOM 635 C C . ASN A 1 84 ? -11.671 -13.537 -10.444 1.00 82.56 84 ASN A C 1
ATOM 637 O O . ASN A 1 84 ? -11.919 -13.753 -11.633 1.00 82.56 84 ASN A O 1
ATOM 641 N N . CYS A 1 85 ? -10.650 -14.132 -9.819 1.00 83.38 85 CYS A N 1
ATOM 642 C CA . CYS A 1 85 ? -9.895 -15.230 -10.426 1.00 83.38 85 CYS A CA 1
ATOM 643 C C . CYS A 1 85 ? -10.663 -16.557 -10.314 1.00 83.38 85 CYS A C 1
ATOM 645 O O . CYS A 1 85 ? -11.272 -16.852 -9.289 1.00 83.38 85 CYS A O 1
ATOM 647 N N . ALA A 1 86 ? -10.569 -17.426 -11.328 1.00 84.50 86 ALA A N 1
ATOM 648 C CA . ALA A 1 86 ? -11.229 -18.740 -11.314 1.00 84.50 86 ALA A CA 1
ATOM 649 C C . ALA A 1 86 ? -10.776 -19.652 -10.154 1.00 84.50 86 ALA A C 1
ATOM 651 O O . ALA A 1 86 ? -11.508 -20.548 -9.735 1.00 84.50 86 ALA A O 1
ATOM 652 N N . ASP A 1 87 ? -9.567 -19.425 -9.645 1.00 81.69 87 ASP A N 1
ATOM 653 C CA . ASP A 1 87 ? -8.945 -20.142 -8.536 1.00 81.69 87 ASP A CA 1
ATOM 654 C C . ASP A 1 87 ? -8.930 -19.347 -7.217 1.00 81.69 87 ASP A C 1
ATOM 656 O O . ASP A 1 87 ? -8.415 -19.845 -6.216 1.00 81.69 87 ASP A O 1
ATOM 660 N N . GLY A 1 88 ? -9.481 -18.127 -7.201 1.00 80.62 88 GLY A N 1
ATOM 661 C CA . GLY A 1 88 ? -9.486 -17.240 -6.034 1.00 80.62 88 GLY A CA 1
ATOM 662 C C . GLY A 1 88 ? -8.113 -16.706 -5.622 1.00 80.62 88 GLY A C 1
ATOM 663 O O . GLY A 1 88 ? -7.940 -16.294 -4.476 1.00 80.62 88 GLY A O 1
ATOM 664 N N . LEU A 1 89 ? -7.112 -16.741 -6.513 1.00 82.75 89 LEU A N 1
ATOM 665 C CA . LEU A 1 89 ? -5.751 -16.276 -6.216 1.00 82.75 89 LEU A CA 1
ATOM 666 C C . LEU A 1 89 ? -5.673 -14.772 -5.921 1.00 82.75 89 LEU A C 1
ATOM 668 O O . LEU A 1 89 ? -4.799 -14.320 -5.186 1.00 82.75 89 LEU A O 1
ATOM 672 N N . ASP A 1 90 ? -6.572 -14.002 -6.513 1.00 82.12 90 ASP A N 1
ATOM 673 C CA . ASP A 1 90 ? -6.782 -12.586 -6.230 1.00 82.12 90 ASP A CA 1
ATOM 674 C C . ASP A 1 90 ? -7.133 -12.304 -4.774 1.00 82.12 90 ASP A C 1
ATOM 676 O O . ASP A 1 90 ? -6.734 -11.264 -4.256 1.00 82.12 90 ASP A O 1
ATOM 680 N N . GLU A 1 91 ? -7.760 -13.271 -4.106 1.00 85.06 91 GLU A N 1
ATOM 681 C CA . GLU A 1 91 ? -8.077 -13.244 -2.678 1.00 85.06 91 GLU A CA 1
ATOM 682 C C . GLU A 1 91 ? -7.082 -14.063 -1.831 1.00 85.06 91 GLU A C 1
ATOM 684 O O . GLU A 1 91 ? -7.141 -14.088 -0.597 1.00 85.06 91 GLU A O 1
ATOM 689 N N . ALA A 1 92 ? -6.115 -14.725 -2.472 1.00 75.56 92 ALA A N 1
ATOM 690 C CA . ALA A 1 92 ? -5.099 -15.527 -1.809 1.00 75.56 92 ALA A CA 1
ATOM 691 C C . ALA A 1 92 ? -3.863 -14.691 -1.460 1.00 75.56 92 ALA A C 1
ATOM 693 O O . ALA A 1 92 ? -3.368 -13.879 -2.242 1.00 75.56 92 ALA A O 1
ATOM 694 N N . ASN A 1 93 ? -3.307 -14.928 -0.268 1.00 68.12 93 ASN A N 1
ATOM 695 C CA . ASN A 1 93 ? -2.125 -14.212 0.225 1.00 68.12 93 ASN A CA 1
ATOM 696 C C . ASN A 1 93 ? -2.273 -12.677 0.138 1.00 68.12 93 ASN A C 1
ATOM 698 O O . ASN A 1 93 ? -1.310 -11.931 -0.064 1.00 68.12 93 ASN A O 1
ATOM 702 N N . CYS A 1 94 ? -3.512 -12.207 0.281 1.00 64.12 94 CYS A N 1
ATOM 703 C CA . CYS A 1 94 ? -3.807 -10.834 0.611 1.00 64.12 94 CYS A CA 1
ATOM 704 C C . CYS A 1 94 ? -3.275 -10.589 2.016 1.00 64.12 94 CYS A C 1
ATOM 706 O O . CYS A 1 94 ? -3.882 -10.999 3.009 1.00 64.12 94 CYS A O 1
ATOM 708 N N . SER A 1 95 ? -2.123 -9.922 2.095 1.00 51.59 95 SER A N 1
ATOM 709 C CA . SER A 1 95 ? -1.676 -9.203 3.287 1.00 51.59 95 SER A CA 1
ATOM 710 C C . SER A 1 95 ? -2.701 -8.096 3.534 1.00 51.59 95 SER A C 1
ATOM 712 O O . SER A 1 95 ? -2.530 -6.969 3.092 1.00 51.59 95 SER A O 1
ATOM 714 N N . CYS A 1 96 ? -3.836 -8.521 4.083 1.00 42.94 96 CYS A N 1
ATOM 715 C CA . CYS A 1 96 ? -5.137 -7.875 4.135 1.00 42.94 96 CYS A CA 1
ATOM 716 C C . CYS A 1 96 ? -5.086 -6.360 4.012 1.00 42.94 96 CYS A C 1
ATOM 718 O O . CYS A 1 96 ? -4.664 -5.770 4.991 1.00 42.94 96 CYS A O 1
ATOM 720 N N . GLY A 1 97 ? -5.643 -5.806 2.922 1.00 49.41 97 GLY A N 1
ATOM 721 C CA . GLY A 1 97 ? -6.227 -4.461 2.772 1.00 49.41 97 GLY A CA 1
ATOM 722 C C . GLY A 1 97 ? -7.315 -4.150 3.809 1.00 49.41 97 GLY A C 1
ATOM 723 O O . GLY A 1 97 ? -8.417 -3.748 3.457 1.00 49.41 97 GLY A O 1
ATOM 724 N N . ARG A 1 98 ? -7.056 -4.431 5.088 1.00 56.72 98 ARG A N 1
ATOM 725 C CA . ARG A 1 98 ? -7.988 -4.259 6.200 1.00 56.72 98 ARG A CA 1
ATOM 726 C C . ARG A 1 98 ? -7.525 -3.070 7.018 1.00 56.72 98 ARG A C 1
ATOM 728 O O . ARG A 1 98 ? -6.433 -3.088 7.581 1.00 56.72 98 ARG A O 1
ATOM 735 N N . VAL A 1 99 ? -8.391 -2.070 7.138 1.00 65.62 99 VAL A N 1
ATOM 736 C CA . VAL A 1 99 ? -8.337 -1.169 8.286 1.00 65.62 99 VAL A CA 1
ATOM 737 C C . VAL A 1 99 ? -8.857 -1.969 9.477 1.00 65.62 99 VAL A C 1
ATOM 739 O O . VAL A 1 99 ? -10.040 -2.283 9.561 1.00 65.62 99 VAL A O 1
ATOM 742 N N . MET A 1 100 ? -7.954 -2.383 10.359 1.00 70.50 100 MET A N 1
ATOM 743 C CA . MET A 1 100 ? -8.289 -3.050 11.613 1.00 70.50 100 MET A CA 1
ATOM 744 C C . MET A 1 100 ? -8.557 -1.989 12.675 1.00 70.50 100 MET A C 1
ATOM 746 O O . MET A 1 100 ? -7.690 -1.148 12.920 1.00 70.50 100 MET A O 1
ATOM 750 N N . ILE A 1 101 ? -9.734 -2.033 13.298 1.00 80.88 101 ILE A N 1
ATOM 751 C CA . ILE A 1 101 ? -10.093 -1.169 14.426 1.00 80.88 101 ILE A CA 1
ATOM 752 C C . ILE A 1 101 ? -10.125 -2.026 15.685 1.00 80.88 101 ILE A C 1
ATOM 754 O O . ILE A 1 101 ? -10.923 -2.954 15.779 1.00 80.88 101 ILE A O 1
ATOM 758 N N . GLU A 1 102 ? -9.275 -1.700 16.655 1.00 81.50 102 GLU A N 1
ATOM 759 C CA . GLU A 1 102 ? -9.189 -2.428 17.919 1.00 81.50 102 GLU A CA 1
ATOM 760 C C . GLU A 1 102 ? -9.305 -1.476 19.121 1.00 81.50 102 GLU A C 1
ATOM 762 O O . GLU A 1 102 ? -8.515 -0.530 19.223 1.00 81.50 102 GLU A O 1
ATOM 767 N N . PRO A 1 103 ? -10.246 -1.715 20.057 1.00 81.38 103 PRO A N 1
ATOM 768 C CA . PRO A 1 103 ? -11.333 -2.703 19.978 1.00 81.38 103 PRO A CA 1
ATOM 769 C C . PRO A 1 103 ? -12.471 -2.253 19.034 1.00 81.38 103 PRO A C 1
ATOM 771 O O . PRO A 1 103 ? -12.816 -1.074 18.995 1.00 81.38 103 PRO A O 1
ATOM 774 N N . GLU A 1 104 ? -13.121 -3.199 18.343 1.00 70.00 104 GLU A N 1
ATOM 775 C CA . GLU A 1 104 ? -14.214 -2.931 17.379 1.00 70.00 104 GLU A CA 1
ATOM 776 C C . GLU A 1 104 ? -15.459 -2.282 18.021 1.00 70.00 104 GLU A C 1
ATOM 778 O O . GLU A 1 104 ? -16.175 -1.502 17.391 1.00 70.00 104 GLU A O 1
ATOM 783 N N . ARG A 1 105 ? -15.728 -2.574 19.303 1.00 78.50 105 ARG A N 1
ATOM 784 C CA . ARG A 1 105 ? -16.864 -2.005 20.044 1.00 78.50 105 ARG A CA 1
ATOM 785 C C . ARG A 1 105 ? -16.465 -1.559 21.444 1.00 78.50 105 ARG A C 1
ATOM 787 O O . ARG A 1 105 ? -16.120 -2.378 22.294 1.00 78.50 105 ARG A O 1
ATOM 794 N N . ILE A 1 106 ? -16.624 -0.266 21.722 1.00 81.69 106 ILE A N 1
ATOM 795 C CA . ILE A 1 106 ? -16.367 0.333 23.039 1.00 81.69 106 ILE A CA 1
ATOM 796 C C . ILE A 1 106 ? -17.695 0.687 23.706 1.00 81.69 106 ILE A C 1
ATOM 798 O O . ILE A 1 106 ? -18.489 1.449 23.164 1.00 81.69 106 ILE A O 1
ATOM 802 N N . VAL A 1 107 ? -17.928 0.153 24.907 1.00 83.38 107 VAL A N 1
ATOM 803 C CA . VAL A 1 107 ? -19.069 0.517 25.761 1.00 83.38 107 VAL A CA 1
ATOM 804 C C . VAL A 1 107 ? -18.523 1.061 27.077 1.00 83.38 107 VAL A C 1
ATOM 806 O O . VAL A 1 107 ? -17.860 0.342 27.832 1.00 83.38 107 VAL A O 1
ATOM 809 N N . ARG A 1 108 ? -18.764 2.349 27.325 1.00 85.06 108 ARG A N 1
ATOM 810 C CA . ARG A 1 108 ? -18.236 3.112 28.462 1.00 85.06 108 ARG A CA 1
ATOM 811 C C . ARG A 1 108 ? -19.293 4.082 28.977 1.00 85.06 108 ARG A C 1
ATOM 813 O O . ARG A 1 108 ? -20.166 4.508 28.222 1.00 85.06 108 ARG A O 1
ATOM 820 N N . ARG A 1 109 ? -19.243 4.394 30.271 1.00 79.81 109 ARG A N 1
ATOM 821 C CA . ARG A 1 109 ? -20.117 5.398 30.888 1.00 79.81 109 ARG A CA 1
ATOM 822 C C . ARG A 1 109 ? -19.694 6.808 30.452 1.00 79.81 109 ARG A C 1
ATOM 824 O O . ARG A 1 109 ? -18.553 6.998 30.026 1.00 79.81 109 ARG A O 1
ATOM 831 N N . PRO A 1 110 ? -20.576 7.814 30.582 1.00 81.12 110 PRO A N 1
ATOM 832 C CA . PRO A 1 110 ? -20.181 9.203 30.378 1.00 81.12 110 PRO A CA 1
ATOM 833 C C . PRO A 1 110 ? -18.951 9.550 31.224 1.00 81.12 110 PRO A C 1
ATOM 835 O O . PRO A 1 110 ? -18.877 9.149 32.388 1.00 81.12 110 PRO A O 1
ATOM 838 N N . TRP A 1 111 ? -18.011 10.298 30.641 1.00 81.88 111 TRP A N 1
ATOM 839 C CA . TRP A 1 111 ? -16.738 10.697 31.268 1.00 81.88 111 TRP A CA 1
ATOM 840 C C . TRP A 1 111 ? -15.763 9.557 31.604 1.00 81.88 111 TRP A C 1
ATOM 842 O O . TRP A 1 111 ? -14.771 9.764 32.301 1.00 81.88 111 TRP A O 1
ATOM 852 N N . GLU A 1 112 ? -16.015 8.344 31.115 1.00 84.25 112 GLU A N 1
ATOM 853 C CA . GLU A 1 112 ? -15.096 7.222 31.278 1.00 84.25 112 GLU A CA 1
ATOM 854 C C . GLU A 1 112 ? -14.122 7.156 30.095 1.00 84.25 112 GLU A C 1
ATOM 856 O O . GLU A 1 112 ? -14.524 7.219 28.930 1.00 84.25 112 GLU A O 1
ATOM 861 N N . ALA A 1 113 ? -12.828 7.051 30.400 1.00 87.69 113 ALA A N 1
ATOM 862 C CA . ALA A 1 113 ? -11.779 7.087 29.393 1.00 87.69 113 ALA A CA 1
ATOM 863 C C . ALA A 1 113 ? -11.819 5.874 28.450 1.00 87.69 113 ALA A C 1
ATOM 865 O O . ALA A 1 113 ? -12.146 4.751 28.851 1.00 87.69 113 ALA A O 1
ATOM 866 N N . PHE A 1 114 ? -11.427 6.097 27.196 1.00 88.56 114 PHE A N 1
ATOM 867 C CA . PHE A 1 114 ? -11.264 5.032 26.211 1.00 88.56 114 PHE A CA 1
ATOM 868 C C . PHE A 1 114 ? -10.202 5.372 25.171 1.00 88.56 114 PHE A C 1
ATOM 870 O O . PHE A 1 114 ? -9.831 6.532 24.989 1.00 88.56 114 PHE A O 1
ATOM 877 N N . ASN A 1 115 ? -9.742 4.346 24.467 1.00 90.12 115 ASN A N 1
ATOM 878 C CA . ASN A 1 115 ? -8.965 4.493 23.253 1.00 90.12 115 ASN A CA 1
ATOM 879 C C . ASN A 1 115 ? -9.361 3.416 22.242 1.00 90.12 115 ASN A C 1
ATOM 881 O O . ASN A 1 115 ? -9.922 2.384 22.612 1.00 90.12 115 ASN A O 1
ATOM 885 N N . PHE A 1 116 ? -9.090 3.690 20.975 1.00 87.75 116 PHE A N 1
ATOM 886 C CA . PHE A 1 116 ? -9.089 2.692 19.917 1.00 87.75 116 PHE A CA 1
ATOM 887 C C . PHE A 1 116 ? -7.971 3.005 18.935 1.00 87.75 116 PHE A C 1
ATOM 889 O O . PHE A 1 116 ? -7.540 4.154 18.796 1.00 87.75 116 PHE A O 1
ATOM 896 N N . THR A 1 117 ? -7.514 1.974 18.245 1.00 85.94 117 THR A N 1
ATOM 897 C CA . THR A 1 117 ? -6.462 2.082 17.246 1.00 85.94 117 THR A CA 1
ATOM 898 C C . THR A 1 117 ? -7.003 1.627 15.904 1.00 85.94 117 THR A C 1
ATOM 900 O O . THR A 1 117 ? -7.545 0.530 15.801 1.00 85.94 117 THR A O 1
ATOM 903 N N . CYS A 1 118 ? -6.814 2.454 14.878 1.00 84.56 118 CYS A N 1
ATOM 904 C CA . CYS A 1 118 ? -7.055 2.087 13.489 1.00 84.56 118 CYS A CA 1
ATOM 905 C C . CYS A 1 118 ? -5.708 1.791 12.829 1.00 84.56 118 CYS A C 1
ATOM 907 O O . CYS A 1 118 ? -4.826 2.653 12.774 1.00 84.56 118 CYS A O 1
ATOM 909 N N . THR A 1 119 ? -5.546 0.574 12.322 1.00 83.06 119 THR A N 1
ATOM 910 C CA . THR A 1 119 ? -4.335 0.130 11.627 1.00 83.06 119 THR A CA 1
ATOM 911 C C . THR A 1 119 ? -4.688 -0.269 10.207 1.00 83.06 119 THR A C 1
ATOM 913 O O . THR A 1 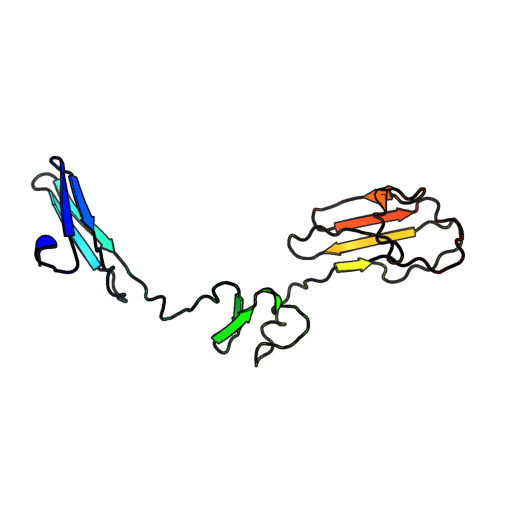119 ? -5.451 -1.205 10.007 1.00 83.06 119 THR A O 1
ATOM 916 N N . ALA A 1 120 ? -4.127 0.430 9.228 1.00 76.25 120 ALA A N 1
ATOM 917 C CA . ALA A 1 120 ? -4.200 0.088 7.820 1.00 76.25 120 ALA A CA 1
ATOM 918 C C . ALA A 1 120 ? -2.999 -0.774 7.406 1.00 76.25 120 ALA A C 1
ATOM 920 O O . ALA A 1 120 ? -1.899 -0.686 7.957 1.00 76.25 120 ALA A O 1
ATOM 921 N N . SER A 1 121 ? -3.214 -1.594 6.395 1.00 64.12 121 SER A N 1
ATOM 922 C CA . SER A 1 121 ? -2.196 -2.379 5.703 1.00 64.12 121 SER A CA 1
ATOM 923 C C . SER A 1 121 ? -1.687 -1.663 4.452 1.00 64.12 121 SER A C 1
ATOM 925 O O . SER A 1 121 ? -2.490 -1.136 3.688 1.00 64.12 121 SER A O 1
ATOM 927 N N . ASP A 1 122 ? -0.375 -1.738 4.228 1.00 54.69 122 ASP A N 1
ATOM 928 C CA . ASP A 1 122 ? 0.348 -1.327 3.013 1.00 54.69 122 ASP A CA 1
ATOM 929 C C . ASP A 1 122 ? 0.103 0.117 2.516 1.00 54.69 122 ASP A C 1
ATOM 931 O O . ASP A 1 122 ? -0.873 0.411 1.834 1.00 54.69 122 ASP A O 1
ATOM 935 N N . GLN A 1 123 ? 1.032 1.023 2.858 1.00 52.66 123 GLN A N 1
ATOM 936 C CA . GLN A 1 123 ? 1.165 2.419 2.380 1.00 52.66 123 GLN A CA 1
ATOM 937 C C . GLN A 1 123 ? -0.088 3.325 2.426 1.00 52.66 123 GLN A C 1
ATOM 939 O O . GLN A 1 123 ? -0.048 4.457 1.942 1.00 52.66 123 GLN A O 1
ATOM 944 N N . GLN A 1 124 ? -1.179 2.893 3.055 1.00 62.84 124 GLN A N 1
ATOM 945 C CA . GLN A 1 124 ? -2.380 3.700 3.248 1.00 62.84 124 GLN A CA 1
ATOM 946 C C . GLN A 1 124 ? -2.291 4.497 4.551 1.00 62.84 124 GLN A C 1
ATOM 948 O O . GLN A 1 124 ? -2.004 3.945 5.612 1.00 62.84 124 GLN A O 1
ATOM 953 N N . ARG A 1 125 ? -2.568 5.804 4.471 1.00 75.38 125 ARG A N 1
ATOM 954 C CA . ARG A 1 125 ? -2.686 6.695 5.632 1.00 75.38 125 ARG A CA 1
ATOM 955 C C . ARG A 1 125 ? -4.140 6.726 6.112 1.00 75.38 125 ARG A C 1
ATOM 957 O O . ARG A 1 125 ? -4.941 7.416 5.482 1.00 75.38 125 ARG A O 1
ATOM 964 N N . PRO A 1 126 ? -4.494 6.048 7.221 1.00 75.69 126 PRO A N 1
ATOM 965 C CA . PRO A 1 126 ? -5.859 6.086 7.728 1.00 75.69 126 PRO A CA 1
ATOM 966 C C . PRO A 1 126 ? -6.213 7.494 8.222 1.00 75.69 126 PRO A C 1
ATOM 968 O O . PRO A 1 126 ? -5.359 8.218 8.756 1.00 75.69 126 PRO A O 1
ATOM 971 N N . ILE A 1 127 ? -7.477 7.860 8.036 1.00 78.25 127 ILE A N 1
ATOM 972 C CA . ILE A 1 127 ? -8.129 9.061 8.566 1.00 78.25 127 ILE A CA 1
ATOM 973 C C . ILE A 1 127 ? -9.308 8.606 9.429 1.00 78.25 127 ILE A C 1
ATOM 975 O O . ILE A 1 127 ? -9.859 7.545 9.167 1.00 78.25 127 ILE A O 1
ATOM 979 N N . VAL A 1 128 ? -9.665 9.369 10.465 1.00 81.75 128 VAL A N 1
ATOM 980 C CA . VAL A 1 128 ? -10.840 9.077 11.305 1.00 81.75 128 VAL A CA 1
ATOM 981 C C . VAL A 1 128 ? -11.778 10.267 11.266 1.00 81.75 128 VAL A C 1
ATOM 983 O O . VAL A 1 128 ? -11.364 11.410 11.506 1.00 81.75 128 VAL A O 1
ATOM 986 N N . ALA A 1 129 ? -13.046 9.989 10.995 1.00 79.12 129 ALA A N 1
ATOM 987 C CA . ALA A 1 129 ? -14.110 10.977 11.015 1.00 79.12 129 ALA A CA 1
ATOM 988 C C . ALA A 1 129 ? -15.322 10.478 11.814 1.00 79.12 129 ALA A C 1
ATOM 990 O O . ALA A 1 129 ? -15.493 9.287 12.082 1.00 79.12 129 ALA A O 1
ATOM 991 N N . LEU A 1 130 ? -16.181 11.416 12.214 1.00 74.19 130 LEU A N 1
ATOM 992 C CA . LEU A 1 130 ? -17.517 11.076 12.700 1.00 74.19 130 LEU A CA 1
ATOM 993 C C . LEU A 1 130 ? -18.370 10.586 11.534 1.00 74.19 130 LEU A C 1
ATOM 995 O O . LEU A 1 130 ? -18.497 11.297 10.539 1.00 74.19 130 LEU A O 1
ATOM 999 N N . ARG A 1 131 ? -19.019 9.432 11.684 1.00 73.00 131 ARG A N 1
ATOM 1000 C CA . ARG A 1 131 ? -19.843 8.844 10.619 1.00 73.00 131 ARG A CA 1
ATOM 1001 C C . ARG A 1 131 ? -21.012 9.737 10.190 1.00 73.00 131 ARG A C 1
ATOM 1003 O O . ARG A 1 131 ? -21.308 9.843 9.008 1.00 73.00 131 ARG A O 1
ATOM 1010 N N . ASP A 1 132 ? -21.663 10.404 11.142 1.00 63.75 132 ASP A N 1
ATOM 1011 C CA . ASP A 1 132 ? -22.885 11.174 10.865 1.00 63.75 132 ASP A CA 1
ATOM 1012 C C . ASP A 1 132 ? -22.617 12.518 10.167 1.00 63.75 132 ASP A C 1
ATOM 1014 O O . ASP A 1 132 ? -23.477 13.036 9.457 1.00 63.75 132 ASP A O 1
ATOM 1018 N N . THR A 1 133 ? -21.436 13.109 10.377 1.00 64.88 133 THR A N 1
ATOM 1019 C CA . THR A 1 133 ? -21.105 14.459 9.885 1.00 64.88 133 THR A CA 1
ATOM 1020 C C . THR A 1 133 ? -19.874 14.501 8.984 1.00 64.88 133 THR A C 1
ATOM 1022 O O . THR A 1 133 ? -19.528 15.577 8.493 1.00 64.88 133 THR A O 1
ATOM 1025 N N . TYR A 1 134 ? -19.176 13.374 8.810 1.00 65.00 134 TYR A N 1
ATOM 1026 C CA . TYR A 1 134 ? -17.882 13.257 8.125 1.00 65.00 134 TYR A CA 1
ATOM 1027 C C . TYR A 1 134 ? -16.849 14.302 8.576 1.00 65.00 134 TYR A C 1
ATOM 1029 O O . TYR A 1 134 ? -15.955 14.700 7.831 1.00 65.00 134 TYR A O 1
ATOM 1037 N N . THR A 1 135 ? -16.976 14.786 9.814 1.00 70.50 135 THR A N 1
ATOM 1038 C CA . THR A 1 135 ? -16.078 15.798 10.368 1.00 70.50 135 THR A CA 1
ATOM 1039 C C . THR A 1 135 ? -14.852 15.110 10.950 1.00 70.50 135 THR A C 1
ATOM 1041 O O . THR A 1 135 ? -14.984 14.195 11.766 1.00 70.50 135 THR A O 1
ATOM 1044 N N . GLN A 1 136 ? -13.665 15.556 10.539 1.00 71.88 136 GLN A N 1
ATOM 1045 C CA . GLN A 1 136 ? -12.395 15.057 11.059 1.00 71.88 136 GLN A CA 1
ATOM 1046 C C . GLN A 1 136 ? -12.303 15.328 12.566 1.00 71.88 136 GLN A C 1
ATOM 1048 O O . GLN A 1 136 ? -12.604 16.427 13.038 1.00 71.88 136 GLN A O 1
ATOM 1053 N N . ILE A 1 137 ? -11.898 14.315 13.331 1.00 75.00 137 ILE A N 1
ATOM 1054 C CA . ILE A 1 137 ? -11.975 14.350 14.799 1.00 75.00 137 ILE A CA 1
ATOM 1055 C C . ILE A 1 137 ? -10.944 15.278 15.473 1.00 75.00 137 ILE A C 1
ATOM 1057 O O . ILE A 1 137 ? -11.048 15.509 16.675 1.00 75.00 137 ILE A O 1
ATOM 1061 N N . ASP A 1 138 ? -10.018 15.878 14.710 1.00 65.69 138 ASP A N 1
ATOM 1062 C CA . ASP A 1 138 ? -8.999 16.834 15.193 1.00 65.69 138 ASP A CA 1
ATOM 1063 C C . ASP A 1 138 ? -9.591 18.088 15.873 1.00 65.69 138 ASP A C 1
ATOM 1065 O O . ASP A 1 138 ? -8.887 18.801 16.585 1.00 65.69 138 ASP A O 1
ATOM 1069 N N . GLY A 1 139 ? -10.885 18.370 15.680 1.00 62.00 139 GLY A N 1
ATOM 1070 C CA . GLY A 1 139 ? -11.584 19.512 16.284 1.00 62.00 139 GLY A CA 1
ATOM 1071 C C . GLY A 1 139 ? -12.466 19.188 17.496 1.00 62.00 139 GLY A C 1
ATOM 1072 O O . GLY A 1 139 ? -13.116 20.092 18.027 1.00 62.00 139 GLY A O 1
ATOM 1073 N N . ILE A 1 140 ? -12.554 17.925 17.926 1.00 71.19 140 ILE A N 1
ATOM 1074 C CA . ILE A 1 140 ? -13.502 17.506 18.968 1.00 71.19 140 ILE A CA 1
ATOM 1075 C C . ILE A 1 140 ? -12.853 17.609 20.350 1.00 71.19 140 ILE A C 1
ATOM 1077 O O . ILE A 1 140 ? -11.925 16.874 20.684 1.00 71.19 140 ILE A O 1
ATOM 1081 N N . SER A 1 141 ? -13.391 18.498 21.189 1.00 70.06 141 SER A N 1
ATOM 1082 C CA . SER A 1 141 ? -12.943 18.657 22.576 1.00 70.06 141 SER A CA 1
ATOM 1083 C C . SER A 1 141 ? -13.066 17.337 23.347 1.00 70.06 141 SER A C 1
ATOM 1085 O O . SER A 1 141 ? -14.161 16.792 23.486 1.00 70.06 141 SER A O 1
ATOM 1087 N N . GLY A 1 142 ? -11.937 16.830 23.846 1.00 75.31 142 GLY A N 1
ATOM 1088 C CA . GLY A 1 142 ? -11.859 15.579 24.605 1.00 75.31 142 GLY A CA 1
ATOM 1089 C C . GLY A 1 142 ? -11.314 14.376 23.830 1.00 75.31 142 GLY A C 1
ATOM 1090 O O . GLY A 1 142 ? -11.071 13.352 24.465 1.00 75.31 142 GLY A O 1
ATOM 1091 N N . LEU A 1 143 ? -11.069 14.491 22.518 1.00 83.19 143 LEU A N 1
ATOM 1092 C CA . LEU A 1 143 ? -10.389 13.471 21.712 1.00 83.19 143 LEU A CA 1
ATOM 1093 C C . LEU A 1 143 ? -8.981 13.926 21.322 1.00 83.19 143 LEU A C 1
ATOM 1095 O O . LEU A 1 143 ? -8.766 15.069 20.932 1.00 83.19 143 LEU A O 1
ATOM 1099 N N . ILE A 1 144 ? -8.024 13.011 21.429 1.00 85.38 144 ILE A N 1
ATOM 1100 C CA . ILE A 1 144 ? -6.631 13.199 21.027 1.00 85.38 144 ILE A CA 1
ATOM 1101 C C . ILE A 1 144 ? -6.322 12.153 19.961 1.00 85.38 144 ILE A C 1
ATOM 1103 O O . ILE A 1 144 ? -6.504 10.960 20.209 1.00 85.38 144 ILE A O 1
ATOM 1107 N N . VAL A 1 145 ? -5.851 12.595 18.796 1.00 87.75 145 VAL A N 1
ATOM 1108 C CA . VAL A 1 145 ? -5.376 11.713 17.725 1.00 87.75 145 VAL A CA 1
ATOM 1109 C C . VAL A 1 145 ? -3.858 11.676 17.763 1.00 87.75 145 VAL A C 1
ATOM 1111 O O . VAL A 1 145 ? -3.199 12.690 17.549 1.00 87.75 145 VAL A O 1
ATOM 1114 N N . ASP A 1 146 ? -3.310 10.500 18.026 1.00 88.69 146 ASP A N 1
ATOM 1115 C CA . ASP A 1 146 ? -1.884 10.224 17.930 1.00 88.69 146 ASP A CA 1
ATOM 1116 C C . ASP A 1 146 ? -1.603 9.376 16.683 1.00 88.69 146 ASP A C 1
ATOM 1118 O O . ASP A 1 146 ? -2.408 8.516 16.312 1.00 88.69 146 ASP A O 1
ATOM 1122 N N . ARG A 1 147 ? -0.467 9.609 16.018 1.00 86.62 147 ARG A N 1
ATOM 1123 C CA . ARG A 1 147 ? -0.058 8.858 14.819 1.00 86.62 147 ARG A CA 1
ATOM 1124 C C . ARG A 1 147 ? 1.280 8.151 15.063 1.00 86.62 147 ARG A C 1
ATOM 1126 O O . ARG A 1 147 ? 2.325 8.708 14.728 1.00 86.62 147 ARG A O 1
ATOM 1133 N N . PRO A 1 148 ? 1.261 6.912 15.588 1.00 84.44 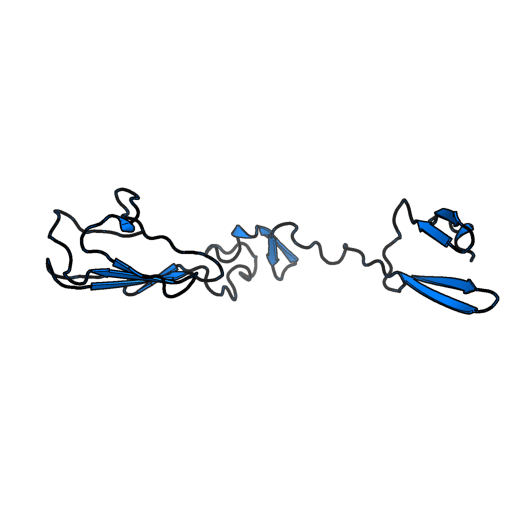148 PRO A N 1
ATOM 1134 C CA . PRO A 1 148 ? 2.477 6.139 15.835 1.00 84.44 148 PRO A CA 1
ATOM 1135 C C . PRO A 1 148 ? 3.230 5.738 14.560 1.00 84.44 148 PRO A C 1
ATOM 1137 O O . PRO A 1 148 ? 4.444 5.548 14.596 1.00 84.44 148 PRO A O 1
ATOM 1140 N N . SER A 1 149 ? 2.523 5.564 13.436 1.00 81.06 149 SER A N 1
ATOM 1141 C CA . SER A 1 149 ? 3.108 5.182 12.146 1.00 81.06 149 SER A CA 1
ATOM 1142 C C . SER A 1 149 ? 2.309 5.761 10.970 1.00 81.06 149 SER A C 1
ATOM 1144 O O . SER A 1 149 ? 1.187 6.241 11.134 1.00 81.06 149 SER A O 1
ATOM 1146 N N . GLU A 1 150 ? 2.857 5.698 9.754 1.00 79.88 150 GLU A N 1
ATOM 1147 C CA . GLU A 1 150 ? 2.156 6.127 8.532 1.00 79.88 150 GLU A CA 1
ATOM 1148 C C . GLU A 1 150 ? 0.814 5.409 8.335 1.00 79.88 150 GLU A C 1
ATOM 1150 O O . GLU A 1 150 ? -0.147 6.020 7.871 1.00 79.88 150 GLU A O 1
ATOM 1155 N N . SER A 1 151 ? 0.726 4.151 8.763 1.00 76.69 151 SER A N 1
ATOM 1156 C CA . SER A 1 151 ? -0.439 3.291 8.586 1.00 76.69 151 SER A CA 1
ATOM 1157 C C . SER A 1 151 ? -1.207 3.026 9.884 1.00 76.69 151 SER A C 1
ATOM 1159 O O . SER A 1 151 ? -2.108 2.194 9.902 1.00 76.69 151 SER A O 1
ATOM 1161 N N . THR A 1 152 ? -0.893 3.723 10.980 1.00 82.44 152 THR A N 1
ATOM 1162 C CA . THR A 1 152 ? -1.531 3.511 12.289 1.00 82.44 152 THR A CA 1
ATOM 1163 C C . THR A 1 152 ? -1.889 4.838 12.940 1.00 82.44 152 THR A C 1
ATOM 1165 O O . THR A 1 152 ? -1.053 5.735 13.033 1.00 82.44 152 THR A O 1
ATOM 1168 N N . ILE A 1 153 ? -3.112 4.938 13.454 1.00 87.62 153 ILE A N 1
ATOM 1169 C CA . ILE A 1 153 ? -3.574 6.053 14.286 1.00 87.62 153 ILE A CA 1
ATOM 1170 C C . ILE A 1 153 ? -4.235 5.522 15.551 1.00 87.62 153 ILE A C 1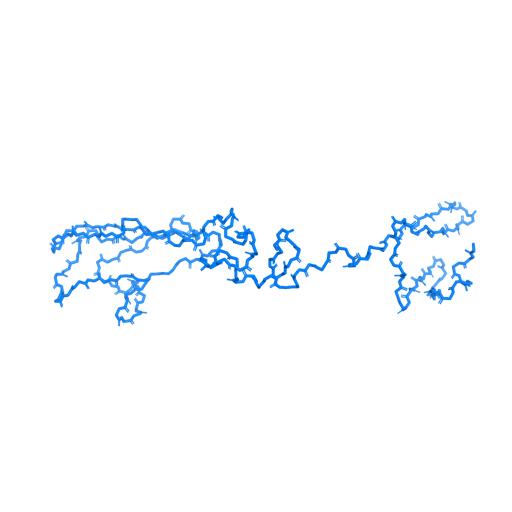
ATOM 1172 O O . ILE A 1 153 ? -4.940 4.514 15.521 1.00 87.62 153 ILE A O 1
ATOM 1176 N N . THR A 1 154 ? -4.022 6.221 16.655 1.00 88.62 154 THR A N 1
ATOM 1177 C CA . THR A 1 154 ? -4.621 5.913 17.950 1.00 88.62 154 THR A CA 1
ATOM 1178 C C . THR A 1 154 ? -5.442 7.106 18.398 1.00 88.62 154 THR A C 1
ATOM 1180 O O . THR A 1 154 ? -4.931 8.218 18.514 1.00 88.62 154 THR A O 1
ATOM 1183 N N . VAL A 1 155 ? -6.719 6.875 18.674 1.00 90.19 155 VAL A N 1
ATOM 1184 C CA . VAL A 1 155 ? -7.638 7.892 19.176 1.00 90.19 155 VAL A CA 1
ATOM 1185 C C . VAL A 1 155 ? -7.836 7.659 20.662 1.00 90.19 155 VAL A C 1
ATOM 1187 O O . VAL A 1 155 ? -8.187 6.557 21.077 1.00 90.19 155 VAL A O 1
ATOM 1190 N N . THR A 1 156 ? -7.610 8.689 21.472 1.00 90.62 156 THR A N 1
ATOM 1191 C CA . THR A 1 156 ? -7.710 8.613 22.932 1.00 90.62 156 THR A CA 1
ATOM 1192 C C . THR A 1 156 ? -8.655 9.676 23.472 1.00 90.62 156 THR A C 1
ATOM 1194 O O . THR A 1 156 ? -8.473 10.864 23.221 1.00 90.62 156 THR A O 1
ATOM 1197 N N . ALA A 1 157 ? -9.625 9.253 24.281 1.00 88.88 157 ALA A N 1
ATOM 1198 C CA . ALA A 1 157 ? -10.471 10.116 25.093 1.00 88.88 157 ALA A CA 1
ATOM 1199 C C . ALA A 1 157 ? -10.047 10.014 26.565 1.00 88.88 157 ALA A C 1
ATOM 1201 O O . ALA A 1 157 ? -10.575 9.195 27.316 1.00 88.88 157 ALA A O 1
ATOM 1202 N N . GLY A 1 158 ? -9.075 10.824 26.993 1.00 85.12 158 GLY A N 1
ATOM 1203 C CA . GLY A 1 158 ? -8.469 10.712 28.333 1.00 85.12 158 GLY A CA 1
ATOM 1204 C C . GLY A 1 158 ? -9.427 10.990 29.500 1.00 85.12 158 GLY A C 1
ATOM 1205 O O . GLY A 1 158 ? -9.244 10.461 30.593 1.00 85.12 158 GLY A O 1
ATOM 1206 N N . HIS A 1 159 ? -10.474 11.780 29.257 1.00 85.12 159 HIS A N 1
ATOM 1207 C CA . HIS A 1 159 ? -11.514 12.113 30.238 1.00 85.12 159 HIS A CA 1
ATOM 1208 C C . HIS A 1 159 ? -12.891 11.564 29.841 1.00 85.12 159 HIS A C 1
ATOM 1210 O O . HIS A 1 159 ? -13.908 12.001 30.376 1.00 85.12 159 HIS A O 1
ATOM 1216 N N . GLY A 1 160 ? -12.921 10.640 28.874 1.00 80.50 160 GLY A N 1
ATOM 1217 C CA . GLY A 1 160 ? -14.149 10.178 28.242 1.00 80.50 160 GLY A CA 1
ATOM 1218 C C . GLY A 1 160 ? -14.890 11.285 27.498 1.00 80.50 160 GLY A C 1
ATOM 1219 O O . GLY A 1 160 ? -14.398 12.400 27.326 1.00 80.50 160 GLY A O 1
ATOM 1220 N N . LEU A 1 161 ? -16.097 10.960 27.044 1.00 79.81 161 LEU A N 1
ATOM 1221 C CA . LEU A 1 161 ? -16.970 11.901 26.350 1.00 79.81 161 LEU A CA 1
ATOM 1222 C C . LEU A 1 161 ? -18.244 12.143 27.157 1.00 79.81 161 LEU A C 1
ATOM 1224 O O . LEU A 1 161 ? -18.714 11.280 27.906 1.00 79.81 161 LEU A O 1
ATOM 1228 N N . ARG A 1 162 ? -18.793 13.349 27.007 1.00 77.06 162 ARG A N 1
ATOM 1229 C CA . ARG A 1 162 ? -20.090 13.715 27.575 1.00 77.06 162 ARG A CA 1
ATOM 1230 C C . ARG A 1 162 ? -21.187 12.916 26.876 1.00 77.06 162 ARG A C 1
ATOM 1232 O O . ARG A 1 162 ? -21.130 12.718 25.668 1.00 77.06 162 ARG A O 1
ATOM 1239 N N . GLU A 1 163 ? -22.217 12.533 27.622 1.00 65.94 163 GLU A N 1
ATOM 1240 C CA . GLU A 1 163 ? -23.430 11.957 27.046 1.00 65.94 163 GLU A CA 1
ATOM 1241 C C . GLU A 1 163 ? -24.060 12.944 26.045 1.00 65.94 163 GLU A C 1
ATOM 1243 O O . GLU A 1 163 ? -24.508 14.043 26.401 1.00 65.94 163 GLU A O 1
ATOM 1248 N N . VAL A 1 164 ? -24.035 12.556 24.775 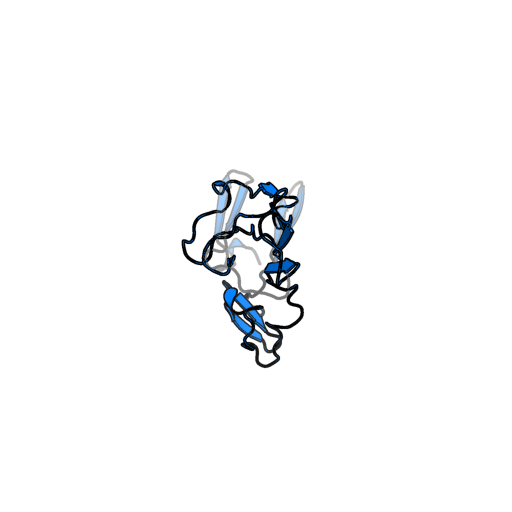1.00 61.50 164 VAL A N 1
ATOM 1249 C CA . VAL A 1 164 ? -24.828 13.124 23.683 1.00 61.50 164 VAL A CA 1
ATOM 1250 C C . VAL A 1 164 ? -25.937 12.117 23.387 1.00 61.50 164 VAL A C 1
ATOM 1252 O O . VAL A 1 164 ? -25.719 10.920 23.529 1.00 61.50 164 VAL A O 1
ATOM 1255 N N . HIS A 1 165 ? -27.142 12.583 23.053 1.00 49.59 165 HIS A N 1
ATOM 1256 C CA . HIS A 1 165 ? -28.343 11.753 22.869 1.00 49.59 165 HIS A CA 1
ATOM 1257 C C . HIS A 1 165 ? -28.231 10.811 21.643 1.00 49.59 165 HIS A C 1
ATOM 1259 O O . HIS A 1 165 ? -28.908 11.017 20.639 1.00 49.59 165 HIS A O 1
ATOM 1265 N N . GLY A 1 166 ? -27.375 9.788 21.706 1.00 58.78 166 GLY A N 1
ATOM 1266 C CA . GLY A 1 166 ? -27.151 8.815 20.637 1.00 58.78 166 GLY A CA 1
ATOM 1267 C C . GLY A 1 166 ? -25.825 8.055 20.771 1.00 58.78 166 GLY A C 1
ATOM 1268 O O . GLY A 1 166 ? -24.888 8.514 21.422 1.00 58.78 166 GLY A O 1
ATOM 1269 N N . ASN A 1 167 ? -25.749 6.877 20.143 1.00 60.41 167 ASN A N 1
ATOM 1270 C CA . ASN A 1 167 ? -24.506 6.111 20.020 1.00 60.41 167 ASN A CA 1
ATOM 1271 C C . ASN A 1 167 ? -23.577 6.813 19.018 1.00 60.41 167 ASN A C 1
ATOM 1273 O O . ASN A 1 167 ? -23.988 7.068 17.891 1.00 60.41 167 ASN A O 1
ATOM 1277 N N . MET A 1 168 ? -22.327 7.087 19.397 1.00 61.66 168 MET A N 1
ATOM 1278 C CA . MET A 1 168 ? -21.320 7.624 18.473 1.00 61.66 168 MET A CA 1
ATOM 1279 C C . MET A 1 168 ? -20.714 6.492 17.638 1.00 61.66 168 MET A C 1
ATOM 1281 O O . MET A 1 168 ? -20.350 5.450 18.184 1.00 61.66 168 MET A O 1
ATOM 1285 N N . THR A 1 169 ? -20.595 6.701 16.326 1.00 60.88 169 THR A N 1
ATOM 1286 C CA . THR A 1 169 ? -19.945 5.762 15.398 1.00 60.88 169 THR A CA 1
ATOM 1287 C C . THR A 1 169 ? -18.843 6.468 14.606 1.00 60.88 169 THR A C 1
ATOM 1289 O O . THR A 1 169 ? -18.983 7.637 14.237 1.00 60.88 169 THR A O 1
ATOM 1292 N N . PHE A 1 170 ? -17.734 5.762 14.386 1.00 57.91 170 PHE A N 1
ATOM 1293 C CA . PHE A 1 170 ? -16.536 6.258 13.704 1.00 57.91 170 PHE A CA 1
ATOM 1294 C C . PHE A 1 170 ? -16.333 5.469 12.404 1.00 57.91 170 PHE A C 1
ATOM 1296 O O . PHE A 1 170 ? -16.636 4.273 12.377 1.00 57.91 170 PHE A O 1
ATOM 1303 N N . GLU A 1 171 ? -15.861 6.146 11.356 1.00 54.25 171 GLU A N 1
ATOM 1304 C CA . GLU A 1 171 ? -15.532 5.582 10.035 1.00 54.25 171 GLU A CA 1
ATOM 1305 C C . GLU A 1 171 ? -14.123 6.014 9.608 1.00 54.25 171 GLU A C 1
ATOM 1307 O O . GLU A 1 171 ? -13.725 7.163 9.943 1.00 54.25 171 GLU A O 1
#

InterPro domains:
  IPR002172 Low-density lipoprotein (LDL) receptor class A repeat [PF00057] (63-94)
  IPR002172 Low-density lipoprotein (LDL) receptor class A repeat [PS50068] (60-95)
  IPR002172 Low-density lipoprotein (LDL) receptor class A repeat [SM00192] (60-96)
  IPR002172 Low-density lipoprotein (LDL) receptor class A repeat [cd00112] (61-94)
  IPR036055 LDL receptor-like superfamily [G3DSA:4.10.400.10] (61-98)
  IPR036055 LDL receptor-like superfamily [SSF57424] (64-102)

Organism: Hydatigena taeniaeformis (NCBI:txid6205)

Sequence (171 aa):
MLVNQDSRFVVNRLRTGEMVITAPRGLPAQNEALLIECFFPNEGTRIASVLIKTTAGVIPCLEGFRCSDGSCISSWQRCDGQVNCADGLDEANCSCGRVMIEPERIVRRPWEAFNFTCTASDQQRPIVALRDTYTQIDGISGLIVDRPSESTITVTAGHGLREVHGNMTFE

pLDDT: mean 75.6, std 10.58, range [42.94, 90.62]

Foldseek 3Di:
DALVPDPQWDWDDPDVPDIDIDRPVDDDADPAWDWDWDQDPVPGIDIDTHHHHPCVVPPPLPQFDAAPVRDTDHPCQQLVPDQPHPVSVSVPPCPHQDQDKPPPDDDDDAQDKDKIKTFGPDQDQDFKAWPVPRHGCPPPPQWDWDDPDSGMIMIIRPRHHHDDPDDTDMD